Protein AF-A0AB37XQS2-F1 (afdb_monomer)

pLDDT: mean 84.59, std 15.78, range [42.78, 98.38]

InterPro domains:
  IPR036188 FAD/NAD(P)-binding domain superfamily [G3DSA:3.50.50.60] (1-94)

Solvent-accessible surface area (backbone atoms only — not comparable to full-atom values): 6273 Å² total; per-residue (Å²): 134,89,78,72,90,86,63,66,47,75,43,61,53,99,86,71,52,73,80,43,76,44,71,70,86,56,90,56,97,67,82,86,74,58,69,66,60,52,53,50,57,53,53,75,73,49,67,88,85,73,74,76,82,46,63,42,86,69,51,72,48,77,46,97,88,60,36,34,39,36,36,24,43,30,39,51,96,88,73,73,53,79,41,82,44,77,50,76,36,81,75,86,89,132

Sequence (94 aa):
LARFEGEDTKIGDKHGHIYFEEDAEGEGGRPEIDRGELCELIQNKIEPGRIHYGYEFESMETLEDGHVKVNFKYSDDFNHIEQQETEVFDLVIG

Organism: Staphylococcus aureus (NCBI:txid1280)

Radius of gyration: 22.7 Å; Cα contacts (8 Å, |Δi|>4): 102; chains: 1; bounding box: 61×41×44 Å

Structure (mmCIF, N/CA/C/O backbone):
data_AF-A0AB37XQS2-F1
#
_entry.id   AF-A0AB37XQS2-F1
#
loop_
_atom_site.group_PDB
_atom_site.id
_atom_site.type_symbol
_atom_site.label_atom_id
_atom_site.label_alt_id
_atom_site.label_comp_id
_atom_site.label_asym_id
_atom_site.label_entity_id
_atom_site.label_seq_id
_atom_site.pdbx_PDB_ins_code
_atom_site.Cartn_x
_atom_site.Cartn_y
_atom_site.Cartn_z
_atom_site.occupancy
_atom_site.B_iso_or_equiv
_atom_site.auth_seq_id
_atom_site.auth_comp_id
_atom_site.auth_asym_id
_atom_site.auth_atom_id
_atom_site.pdbx_PDB_model_num
ATOM 1 N N . LEU A 1 1 ? 8.818 -26.931 -16.168 1.00 46.88 1 LEU A N 1
ATOM 2 C CA . LEU A 1 1 ? 9.863 -26.217 -15.406 1.00 46.88 1 LEU A CA 1
ATOM 3 C C . LEU A 1 1 ? 9.632 -24.742 -15.663 1.00 46.88 1 LEU A C 1
ATOM 5 O O . LEU A 1 1 ? 9.711 -24.342 -16.816 1.00 46.88 1 LEU A O 1
ATOM 9 N N . ALA A 1 2 ? 9.203 -23.993 -14.653 1.00 42.78 2 ALA A N 1
ATOM 10 C CA . ALA A 1 2 ? 9.106 -22.543 -14.767 1.00 42.78 2 ALA A CA 1
ATOM 11 C C . ALA A 1 2 ? 10.535 -21.976 -14.722 1.00 42.78 2 ALA A C 1
ATOM 13 O O . ALA A 1 2 ? 11.284 -22.343 -13.819 1.00 42.78 2 ALA A O 1
ATOM 14 N N . ARG A 1 3 ? 10.917 -21.158 -15.709 1.00 52.75 3 ARG A N 1
ATOM 15 C CA . ARG A 1 3 ? 12.063 -20.241 -15.596 1.00 52.75 3 ARG A CA 1
ATOM 16 C C . ARG A 1 3 ? 11.509 -18.946 -15.002 1.00 52.75 3 ARG A C 1
ATOM 18 O O . ARG A 1 3 ? 10.448 -18.503 -15.443 1.00 52.75 3 ARG A O 1
ATOM 25 N N . PHE A 1 4 ? 12.162 -18.403 -13.981 1.00 51.56 4 PHE A N 1
ATOM 26 C CA . PHE A 1 4 ? 11.856 -17.058 -13.496 1.00 51.56 4 PHE A CA 1
ATOM 27 C C . PHE A 1 4 ? 12.460 -16.062 -14.498 1.00 51.56 4 PHE A C 1
ATOM 29 O O . PHE A 1 4 ? 13.546 -16.305 -15.021 1.00 51.56 4 PHE A O 1
ATOM 36 N N . GLU A 1 5 ? 11.724 -15.012 -14.854 1.00 49.72 5 GLU A N 1
ATOM 37 C CA . GLU A 1 5 ? 12.180 -14.014 -15.832 1.00 49.72 5 GLU A CA 1
ATOM 38 C C . GLU A 1 5 ? 13.427 -13.270 -15.301 1.00 49.72 5 GLU A C 1
ATOM 40 O O . GLU A 1 5 ? 13.484 -12.946 -14.113 1.00 49.72 5 GLU A O 1
ATOM 45 N N . GLY A 1 6 ? 14.426 -13.036 -16.170 1.00 53.72 6 GLY A N 1
ATOM 46 C CA . GLY A 1 6 ? 15.673 -12.314 -15.854 1.00 53.72 6 GLY A 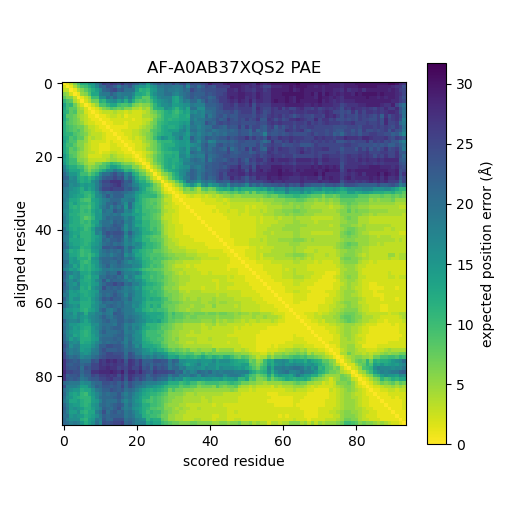CA 1
ATOM 47 C C . GLY A 1 6 ? 16.955 -13.154 -15.692 1.00 53.72 6 GLY A C 1
ATOM 48 O O . GLY A 1 6 ? 17.948 -12.637 -15.185 1.00 53.72 6 GLY A O 1
ATOM 49 N N . GLU A 1 7 ? 16.966 -14.437 -16.073 1.00 56.50 7 GLU A N 1
ATOM 50 C CA . GLU A 1 7 ? 18.163 -15.293 -15.970 1.00 56.50 7 GLU A CA 1
ATOM 51 C C . GLU A 1 7 ? 18.920 -15.435 -17.304 1.00 56.50 7 GLU A C 1
ATOM 53 O O . GLU A 1 7 ? 18.489 -16.170 -18.196 1.00 56.50 7 GLU A O 1
ATOM 58 N N . ASP A 1 8 ? 20.106 -14.825 -17.392 1.00 66.94 8 ASP A N 1
ATOM 59 C CA . ASP A 1 8 ? 21.097 -15.126 -18.432 1.00 66.94 8 ASP A CA 1
ATOM 60 C C . ASP A 1 8 ? 21.631 -16.551 -18.274 1.00 66.94 8 ASP A C 1
ATOM 62 O O . ASP A 1 8 ? 21.941 -17.010 -17.168 1.00 66.94 8 ASP A O 1
ATOM 66 N N . THR A 1 9 ? 21.814 -17.261 -19.387 1.00 76.25 9 THR A N 1
ATOM 67 C CA . THR A 1 9 ? 22.425 -18.596 -19.364 1.00 76.25 9 THR A CA 1
ATOM 68 C C . THR A 1 9 ? 23.790 -18.582 -20.019 1.00 76.25 9 THR A C 1
ATOM 70 O O . THR A 1 9 ? 23.914 -18.354 -21.217 1.00 76.25 9 THR A O 1
ATOM 73 N N . LYS A 1 10 ? 24.825 -18.910 -19.237 1.00 84.81 10 LYS A N 1
ATOM 74 C CA . LYS A 1 10 ? 26.197 -19.069 -19.733 1.00 84.81 10 LYS A CA 1
ATOM 75 C C . LYS A 1 10 ? 26.741 -20.447 -19.371 1.00 84.81 10 LYS A C 1
ATOM 77 O O . LYS A 1 10 ? 26.648 -20.876 -18.223 1.00 84.81 10 LYS A O 1
ATOM 82 N N . ILE A 1 11 ? 27.331 -21.143 -20.341 1.00 88.38 11 ILE A N 1
ATOM 83 C CA . ILE A 1 11 ? 28.050 -22.409 -20.136 1.00 88.38 11 ILE A CA 1
ATOM 84 C C . ILE A 1 11 ? 29.511 -22.175 -20.505 1.00 88.38 11 ILE A C 1
ATOM 86 O O . ILE A 1 11 ? 29.803 -21.785 -21.632 1.00 88.38 11 ILE A O 1
ATOM 90 N N . GLY A 1 12 ? 30.432 -22.448 -19.581 1.00 93.19 12 GLY A N 1
ATOM 91 C CA . GLY A 1 12 ? 31.872 -22.292 -19.797 1.00 93.19 12 GLY A CA 1
ATOM 92 C C . GLY A 1 12 ? 32.715 -23.361 -19.101 1.00 93.19 12 GLY A C 1
ATOM 93 O O . GLY A 1 12 ? 32.199 -24.148 -18.305 1.00 93.19 12 GLY A O 1
ATOM 94 N N . ASP A 1 13 ? 34.015 -23.403 -19.405 1.00 91.81 13 ASP A N 1
ATOM 95 C CA . ASP A 1 13 ? 34.982 -24.216 -18.658 1.00 91.81 13 ASP A CA 1
ATOM 96 C C . ASP A 1 13 ? 35.606 -23.471 -17.464 1.00 91.81 13 ASP A C 1
ATOM 98 O O . ASP A 1 13 ? 35.449 -22.269 -17.253 1.00 91.81 13 ASP A O 1
ATOM 102 N N . LYS A 1 14 ? 36.393 -24.219 -16.684 1.00 88.81 14 LYS A N 1
ATOM 103 C CA . LYS A 1 14 ? 37.165 -23.721 -15.537 1.00 88.81 14 LYS A CA 1
ATOM 104 C C . LYS A 1 14 ? 38.277 -22.722 -15.892 1.00 88.81 14 LYS A C 1
ATOM 106 O O . LYS A 1 14 ? 38.879 -22.159 -14.983 1.00 88.81 14 LYS A O 1
ATOM 111 N N . HIS A 1 15 ? 38.610 -22.566 -17.171 1.00 92.25 15 HIS A N 1
ATOM 112 C CA . HIS A 1 15 ? 39.606 -21.615 -17.661 1.00 92.25 15 HIS A CA 1
ATOM 113 C C . HIS A 1 15 ? 38.958 -20.304 -18.130 1.00 92.25 15 HIS A C 1
ATOM 115 O O . HIS A 1 15 ? 39.673 -19.395 -18.546 1.00 92.25 15 HIS A O 1
ATOM 121 N N . GLY A 1 16 ? 37.629 -20.190 -18.010 1.00 84.12 16 GLY A N 1
ATOM 122 C CA . GLY A 1 16 ? 36.860 -19.010 -18.389 1.00 84.12 16 GLY A CA 1
ATOM 123 C C . GLY A 1 16 ? 36.458 -18.986 -19.863 1.00 84.12 16 GLY A C 1
ATOM 124 O O . GLY A 1 16 ? 35.997 -17.953 -20.338 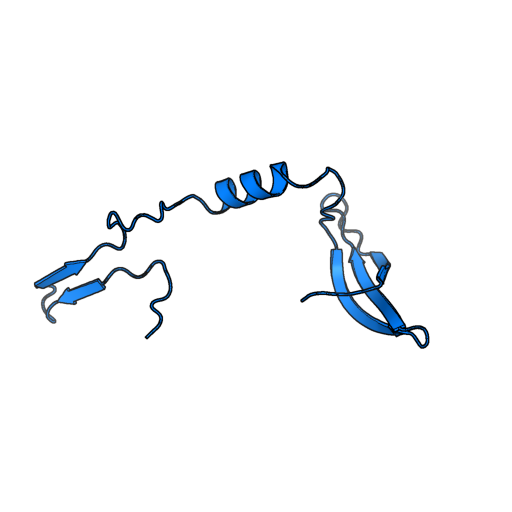1.00 84.12 16 GLY A O 1
ATOM 125 N N . HIS A 1 17 ? 36.624 -20.089 -20.600 1.00 92.38 17 HIS A N 1
ATOM 126 C CA . HIS A 1 17 ? 36.170 -20.169 -21.983 1.00 92.38 17 HIS A CA 1
ATOM 127 C C . HIS A 1 17 ? 34.659 -20.419 -22.020 1.00 92.38 17 HIS A C 1
ATOM 129 O O . HIS A 1 17 ? 34.194 -21.465 -21.565 1.00 92.38 17 HIS A O 1
ATOM 135 N N . ILE A 1 18 ? 33.893 -19.474 -22.568 1.00 89.62 18 ILE A N 1
ATOM 136 C CA . ILE A 1 18 ? 32.441 -19.596 -22.745 1.00 89.62 18 ILE A CA 1
ATOM 137 C C . ILE A 1 18 ? 32.154 -20.392 -24.027 1.00 89.62 18 ILE A C 1
ATOM 139 O O . ILE A 1 18 ? 32.697 -20.101 -25.090 1.00 89.62 18 ILE A O 1
ATOM 143 N N . TYR A 1 19 ? 31.312 -21.418 -23.920 1.00 88.12 19 TYR A N 1
ATOM 144 C CA . TYR A 1 19 ? 30.852 -22.257 -25.034 1.00 88.12 19 TYR A CA 1
ATOM 145 C C . TYR A 1 19 ? 29.415 -21.960 -25.455 1.00 88.12 19 TYR A C 1
ATOM 147 O O . TYR A 1 19 ? 29.033 -22.287 -26.576 1.00 88.12 19 TYR A O 1
ATOM 155 N N . PHE A 1 20 ? 28.616 -21.388 -24.558 1.00 82.19 20 PHE A N 1
ATOM 156 C CA . PHE A 1 20 ? 27.233 -21.020 -24.819 1.00 82.19 20 PHE A CA 1
ATOM 157 C C . PHE A 1 20 ? 26.876 -19.792 -23.995 1.00 82.19 20 PHE A C 1
ATOM 159 O O . PHE A 1 20 ? 27.206 -19.732 -22.810 1.00 82.19 20 PHE A O 1
ATOM 166 N N . GLU A 1 21 ? 26.195 -18.856 -24.631 1.00 80.69 21 GLU A N 1
ATOM 167 C CA . GLU A 1 21 ? 25.649 -17.653 -24.026 1.00 80.69 21 GLU A CA 1
ATOM 168 C C . GLU A 1 21 ? 24.284 -17.423 -24.676 1.00 80.69 21 GLU A C 1
ATOM 170 O O . GLU A 1 21 ? 24.169 -17.386 -25.901 1.00 80.69 21 GLU A O 1
ATOM 175 N N . GLU A 1 22 ? 23.251 -17.384 -23.845 1.00 71.44 22 GLU A N 1
ATOM 176 C CA . GLU A 1 22 ? 21.886 -17.027 -24.210 1.00 71.44 22 GLU A CA 1
ATOM 177 C C . GLU A 1 22 ? 21.508 -15.854 -23.314 1.00 71.44 22 GLU A C 1
ATOM 179 O O . GLU A 1 22 ? 21.306 -16.029 -22.106 1.00 71.44 22 GLU A O 1
ATOM 184 N N . ASP A 1 23 ? 21.492 -14.669 -23.922 1.00 62.16 23 ASP A N 1
ATOM 185 C CA . ASP A 1 23 ? 20.968 -13.457 -23.308 1.00 62.16 23 ASP A CA 1
ATOM 186 C C . ASP A 1 23 ? 19.450 -13.592 -23.173 1.00 62.16 23 ASP A C 1
ATOM 188 O O . ASP A 1 23 ? 18.774 -14.132 -24.058 1.00 62.16 23 ASP A O 1
ATOM 192 N N . ALA A 1 24 ? 18.903 -13.084 -22.072 1.00 59.78 24 ALA A N 1
ATOM 193 C CA . ALA A 1 24 ? 17.457 -13.055 -21.871 1.00 59.78 24 ALA A CA 1
ATOM 194 C C . ALA A 1 24 ? 16.715 -12.196 -22.925 1.00 59.78 24 ALA A C 1
ATOM 196 O O . ALA A 1 24 ? 15.520 -12.399 -23.142 1.00 59.78 24 ALA A O 1
ATOM 197 N N . GLU A 1 25 ? 17.424 -11.307 -23.636 1.00 59.81 25 GLU A N 1
ATOM 198 C CA . GLU A 1 25 ? 16.888 -10.376 -24.642 1.00 59.81 25 GLU A CA 1
ATOM 199 C C . GLU A 1 25 ? 16.587 -11.032 -26.010 1.00 59.81 25 GLU A C 1
ATOM 201 O O . GLU A 1 25 ? 17.026 -10.588 -27.074 1.00 59.81 25 GLU A O 1
ATOM 206 N N . GLY A 1 26 ? 15.820 -12.120 -26.013 1.00 54.66 26 GLY A N 1
ATOM 207 C CA . GLY A 1 26 ? 15.206 -12.639 -27.236 1.00 54.66 26 GLY A CA 1
ATOM 208 C C . GLY A 1 26 ? 13.938 -11.862 -27.613 1.00 54.66 26 GLY A C 1
ATOM 209 O O . GLY A 1 26 ? 13.186 -11.442 -26.739 1.00 54.66 26 GLY A O 1
ATOM 210 N N . GLU A 1 27 ? 13.616 -11.777 -28.915 1.00 52.91 27 GLU A N 1
ATOM 211 C CA . GLU A 1 27 ? 12.292 -11.385 -29.452 1.00 52.91 27 GLU A CA 1
ATOM 212 C 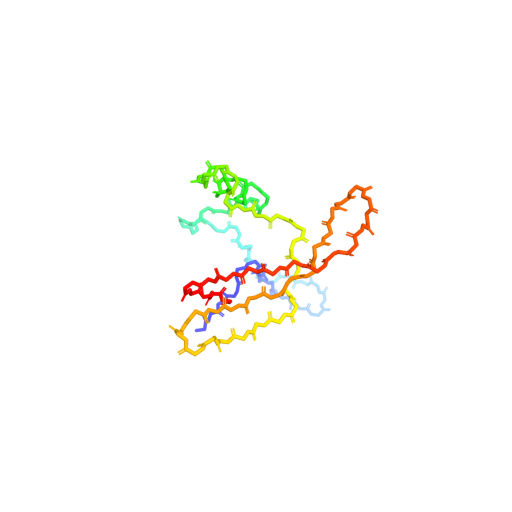C . GLU A 1 27 ? 11.182 -12.405 -29.085 1.00 52.91 27 GLU A C 1
ATOM 214 O O . GLU A 1 27 ? 10.339 -12.790 -29.902 1.00 52.91 27 GLU A O 1
ATOM 219 N N . GLY A 1 28 ? 11.143 -12.893 -27.845 1.00 52.69 28 GLY A N 1
ATOM 220 C CA . GLY A 1 28 ? 9.890 -13.387 -27.300 1.00 52.69 28 GLY A CA 1
ATOM 221 C C . GLY A 1 28 ? 8.904 -12.229 -27.398 1.00 52.69 28 GLY A C 1
ATOM 222 O O . GLY A 1 28 ? 9.226 -11.127 -26.977 1.00 52.69 28 GLY A O 1
ATOM 223 N N . GLY A 1 29 ? 7.722 -12.430 -27.988 1.00 57.19 29 GLY A N 1
ATOM 224 C CA . GLY A 1 29 ? 6.733 -11.364 -28.241 1.00 57.19 29 GLY A CA 1
ATOM 225 C C . GLY A 1 29 ? 6.162 -10.662 -26.993 1.00 57.19 29 GLY A C 1
ATOM 226 O O . GLY A 1 29 ? 5.056 -10.128 -27.045 1.00 57.19 29 GLY A O 1
A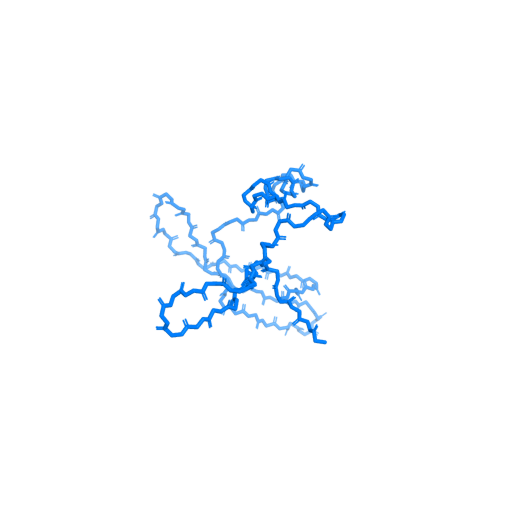TOM 227 N N . ARG A 1 30 ? 6.866 -10.718 -25.862 1.00 62.47 30 ARG A N 1
ATOM 228 C CA . ARG A 1 30 ? 6.615 -10.035 -24.603 1.00 62.47 30 ARG A CA 1
ATOM 229 C C . ARG A 1 30 ? 7.734 -9.007 -24.400 1.00 62.47 30 ARG A C 1
ATOM 231 O O . ARG A 1 30 ? 8.812 -9.395 -23.967 1.00 62.47 30 ARG A O 1
ATOM 238 N N . PRO A 1 31 ? 7.504 -7.737 -24.760 1.00 71.00 31 PRO A N 1
ATOM 239 C CA . PRO A 1 31 ? 8.501 -6.691 -24.577 1.00 71.00 31 PRO A CA 1
ATOM 240 C C . PRO A 1 31 ? 8.799 -6.474 -23.090 1.00 71.00 31 PRO A C 1
ATOM 242 O O . PRO A 1 31 ? 7.885 -6.503 -22.262 1.00 71.00 31 PRO A O 1
ATOM 245 N N . GLU A 1 32 ? 10.067 -6.223 -22.779 1.00 77.69 32 GLU A N 1
ATOM 246 C CA . GLU A 1 32 ? 10.506 -5.780 -21.456 1.00 77.69 32 GLU A CA 1
ATOM 247 C C . GLU A 1 32 ? 10.202 -4.285 -21.256 1.00 77.69 32 GLU A C 1
ATOM 249 O O . GLU A 1 32 ? 10.150 -3.509 -22.213 1.00 77.69 32 GLU A O 1
ATOM 254 N N . ILE A 1 33 ? 9.972 -3.876 -20.007 1.00 84.25 33 ILE A N 1
ATOM 255 C CA . ILE A 1 33 ? 9.698 -2.487 -19.613 1.00 84.25 33 ILE A CA 1
ATOM 256 C C . ILE A 1 33 ? 10.290 -2.228 -18.227 1.00 84.25 33 ILE A C 1
ATOM 258 O O . ILE A 1 33 ? 10.307 -3.127 -17.381 1.00 84.25 33 ILE A O 1
ATOM 262 N N . ASP A 1 34 ? 10.752 -1.001 -17.975 1.00 88.44 34 ASP A N 1
ATOM 263 C CA . ASP A 1 34 ? 11.203 -0.606 -16.642 1.00 88.44 34 ASP A CA 1
ATOM 264 C C . ASP A 1 34 ? 10.068 -0.755 -15.613 1.00 88.44 34 ASP A C 1
ATOM 266 O O . ASP A 1 34 ? 8.905 -0.423 -15.863 1.00 88.44 34 ASP A O 1
ATOM 270 N N . ARG A 1 35 ? 10.400 -1.254 -14.417 1.00 91.19 35 ARG A N 1
ATOM 271 C CA . ARG A 1 35 ? 9.399 -1.488 -13.368 1.00 91.19 35 ARG A CA 1
ATOM 272 C C . ARG A 1 35 ? 8.744 -0.184 -12.911 1.00 91.19 35 ARG A C 1
ATOM 274 O O . ARG A 1 35 ? 7.551 -0.189 -12.614 1.00 91.19 35 ARG A O 1
ATOM 281 N N . GLY A 1 36 ? 9.505 0.905 -12.824 1.00 93.19 36 GLY A N 1
ATOM 282 C CA . GLY A 1 36 ? 8.985 2.228 -12.494 1.00 93.19 36 GLY A CA 1
ATOM 283 C C . GLY A 1 36 ? 8.012 2.720 -13.559 1.00 93.19 36 GLY A C 1
ATOM 284 O O . GLY A 1 36 ? 6.898 3.115 -13.217 1.00 93.19 36 GLY A O 1
ATOM 285 N N . GLU A 1 37 ? 8.385 2.590 -14.832 1.00 94.38 37 GLU A N 1
ATOM 286 C CA . GLU A 1 37 ? 7.532 2.945 -15.974 1.00 94.38 37 GLU A CA 1
ATOM 287 C C . GLU A 1 37 ? 6.223 2.134 -15.996 1.00 94.38 37 GLU A C 1
ATOM 289 O O . GLU A 1 37 ? 5.135 2.694 -16.145 1.00 94.38 37 GLU A O 1
ATOM 294 N N . LEU A 1 38 ? 6.287 0.819 -15.764 1.00 93.25 38 LEU A N 1
ATOM 295 C CA . LEU A 1 38 ? 5.094 -0.025 -15.666 1.00 93.25 38 LEU A CA 1
ATOM 296 C C . LEU A 1 38 ? 4.210 0.359 -14.471 1.00 93.25 38 LEU A C 1
ATOM 298 O O . LEU A 1 38 ? 2.985 0.442 -14.600 1.00 93.25 38 LEU A O 1
ATOM 302 N N . CYS A 1 39 ? 4.813 0.595 -13.303 1.00 94.81 39 CYS A N 1
ATOM 303 C CA . CYS A 1 39 ? 4.088 1.040 -12.117 1.00 94.81 39 CYS A CA 1
ATOM 304 C C . CYS A 1 39 ? 3.394 2.386 -12.356 1.00 94.81 39 CYS A C 1
ATOM 306 O O . CYS A 1 39 ? 2.251 2.550 -11.931 1.00 94.81 39 CYS A O 1
ATOM 308 N N . GLU A 1 40 ? 4.046 3.331 -13.031 1.00 95.25 40 GLU A N 1
ATOM 309 C CA . GLU A 1 40 ? 3.457 4.618 -13.403 1.00 95.25 40 GLU A CA 1
ATOM 310 C C . GLU A 1 40 ? 2.288 4.431 -14.382 1.00 95.25 40 GLU A C 1
ATOM 312 O O . GLU A 1 40 ? 1.206 4.986 -14.177 1.00 95.25 40 GLU A O 1
ATOM 317 N N . LEU A 1 41 ? 2.458 3.586 -15.405 1.00 95.44 41 LEU A N 1
ATOM 318 C CA . LEU A 1 41 ? 1.407 3.279 -16.375 1.00 95.44 41 LEU A CA 1
ATOM 319 C C . LEU A 1 41 ? 0.149 2.716 -15.700 1.00 95.44 41 LEU A C 1
ATOM 321 O O . LEU A 1 41 ? -0.962 3.141 -16.026 1.00 95.44 41 LEU A O 1
ATOM 325 N N . ILE A 1 42 ? 0.314 1.777 -14.763 1.00 95.38 42 ILE A N 1
ATOM 326 C CA . ILE A 1 42 ? -0.794 1.179 -14.006 1.00 95.38 42 ILE A CA 1
ATOM 327 C C . ILE A 1 42 ? -1.452 2.224 -13.100 1.00 95.38 42 ILE A C 1
ATOM 329 O O . ILE A 1 42 ? -2.677 2.350 -13.109 1.00 95.38 42 ILE A O 1
ATOM 333 N N . GLN A 1 43 ? -0.661 3.002 -12.354 1.00 95.12 43 GLN A N 1
ATOM 334 C CA . GLN A 1 43 ? -1.177 4.048 -11.464 1.00 95.12 43 GLN A CA 1
ATOM 335 C C . GLN A 1 43 ? -2.004 5.088 -12.225 1.00 95.12 43 GLN A C 1
ATOM 337 O O . GLN A 1 43 ? -3.086 5.455 -11.777 1.00 95.12 43 GLN A O 1
ATOM 342 N N . ASN A 1 44 ? -1.571 5.475 -13.427 1.00 95.81 44 ASN A N 1
ATOM 343 C CA . ASN A 1 44 ? -2.295 6.408 -14.295 1.00 95.81 44 ASN A CA 1
ATOM 344 C C . ASN A 1 44 ? -3.651 5.876 -14.806 1.00 95.81 44 ASN A C 1
ATOM 346 O O . ASN A 1 44 ? -4.425 6.632 -15.397 1.00 95.81 44 ASN A O 1
ATOM 350 N N . LYS A 1 45 ? -3.958 4.584 -14.623 1.00 97.12 45 LYS A N 1
ATOM 351 C CA . LYS A 1 45 ? -5.267 3.984 -14.946 1.00 97.12 45 LYS A CA 1
ATOM 352 C C . LYS A 1 45 ? -6.202 3.867 -13.748 1.00 97.12 45 LYS A C 1
ATOM 354 O O . LYS A 1 45 ? -7.363 3.508 -13.935 1.00 97.12 45 LYS A O 1
ATOM 359 N N . ILE A 1 46 ? -5.716 4.157 -12.550 1.00 96.69 46 ILE A N 1
ATOM 360 C CA . ILE A 1 46 ? -6.489 4.088 -11.319 1.00 96.69 46 ILE A CA 1
ATOM 361 C C . ILE A 1 46 ? -7.025 5.490 -11.010 1.00 96.69 46 ILE A C 1
ATOM 363 O O . ILE A 1 46 ? -6.354 6.494 -11.241 1.00 96.69 46 ILE A O 1
ATOM 367 N N . GLU A 1 47 ? -8.263 5.574 -10.520 1.00 97.31 47 GLU A N 1
ATOM 368 C CA . GLU A 1 47 ? -8.836 6.859 -10.114 1.00 97.31 47 GLU A CA 1
ATOM 369 C C . GLU A 1 47 ? -7.977 7.510 -9.010 1.00 97.31 47 GLU A C 1
ATOM 371 O O . GLU A 1 47 ? -7.526 6.813 -8.091 1.00 97.31 47 GLU A O 1
ATOM 376 N N . PRO A 1 48 ? -7.756 8.837 -9.052 1.00 94.12 48 PRO A N 1
ATOM 377 C CA . PRO A 1 48 ? -7.026 9.532 -7.999 1.00 94.12 48 PRO A CA 1
ATOM 378 C C . PRO A 1 48 ? -7.631 9.269 -6.616 1.00 94.12 48 PRO A C 1
ATOM 380 O O . PRO A 1 48 ? -8.851 9.263 -6.454 1.00 94.12 48 PRO A O 1
ATOM 383 N N . GLY A 1 49 ? -6.772 9.070 -5.615 1.00 92.62 49 GLY A N 1
ATOM 384 C CA . GLY A 1 49 ? -7.198 8.820 -4.236 1.00 92.62 49 GLY A CA 1
ATOM 385 C C . GLY A 1 49 ? -7.691 7.399 -3.950 1.00 92.62 49 GLY A C 1
ATOM 386 O O . GLY A 1 49 ? -8.297 7.197 -2.911 1.00 92.62 49 GLY A O 1
ATOM 387 N N . ARG A 1 50 ? -7.465 6.421 -4.842 1.00 95.25 50 ARG A N 1
ATOM 388 C CA . ARG A 1 50 ? -7.718 4.990 -4.557 1.00 95.25 50 ARG A CA 1
ATOM 389 C C . ARG A 1 50 ? -6.512 4.245 -3.991 1.00 95.25 50 ARG A C 1
ATOM 391 O O . ARG A 1 50 ? -6.674 3.167 -3.433 1.00 95.25 50 ARG A O 1
ATOM 398 N N . ILE A 1 51 ? -5.312 4.792 -4.175 1.00 94.12 51 ILE A N 1
ATOM 399 C CA . ILE A 1 51 ? -4.076 4.265 -3.596 1.00 94.12 51 ILE A CA 1
ATOM 400 C C . ILE A 1 51 ? -3.702 5.176 -2.434 1.00 94.12 51 ILE A C 1
ATOM 402 O O . ILE A 1 51 ? -3.496 6.375 -2.630 1.00 94.12 51 ILE A O 1
ATOM 406 N N . HIS A 1 52 ? -3.610 4.594 -1.243 1.00 92.50 52 HIS A N 1
ATOM 407 C CA . HIS A 1 52 ? -3.232 5.287 -0.021 1.00 92.50 52 HIS A CA 1
ATOM 408 C C . HIS A 1 52 ? -1.852 4.795 0.412 1.00 92.50 52 HIS A C 1
ATOM 410 O O . HIS A 1 52 ? -1.685 3.648 0.819 1.00 92.50 52 HIS A O 1
ATOM 416 N N . TYR A 1 53 ? -0.850 5.659 0.275 1.00 91.75 53 TYR A N 1
ATOM 417 C CA . TYR A 1 53 ? 0.500 5.400 0.772 1.00 91.75 53 TYR A CA 1
ATOM 418 C C . TYR A 1 53 ? 0.602 5.734 2.263 1.00 91.75 53 TYR A C 1
ATOM 420 O O . TYR A 1 53 ? -0.252 6.434 2.806 1.00 91.75 53 TYR A O 1
ATOM 428 N N . GLY A 1 54 ? 1.649 5.231 2.917 1.00 91.75 54 GLY A N 1
ATOM 429 C CA . GLY A 1 54 ? 1.893 5.459 4.343 1.00 91.75 54 GLY A CA 1
ATOM 430 C C . GLY A 1 54 ? 1.123 4.528 5.281 1.00 91.75 54 GLY A C 1
ATOM 431 O O . GLY A 1 54 ? 1.323 4.628 6.481 1.00 91.75 54 GLY A O 1
ATOM 432 N N . TYR A 1 55 ? 0.286 3.619 4.765 1.00 93.88 55 TYR A N 1
ATOM 433 C CA . TYR A 1 55 ? -0.458 2.627 5.550 1.00 93.88 55 TYR A CA 1
ATOM 434 C C . TYR A 1 55 ? 0.278 1.280 5.561 1.00 93.88 55 TYR A C 1
ATOM 436 O O . TYR A 1 55 ? 0.241 0.528 4.587 1.00 93.88 55 TYR A O 1
ATOM 444 N N . GLU A 1 56 ? 0.936 0.957 6.670 1.00 94.00 56 GLU A N 1
ATOM 445 C CA . GLU A 1 56 ? 1.524 -0.359 6.922 1.00 94.00 56 GLU A CA 1
ATOM 446 C C . GLU A 1 56 ? 0.504 -1.248 7.642 1.00 94.00 56 GLU A C 1
ATOM 448 O O . GLU A 1 56 ? -0.029 -0.879 8.687 1.00 94.00 56 GLU A O 1
ATOM 453 N N . PHE A 1 57 ? 0.218 -2.428 7.091 1.00 95.88 57 PHE A N 1
ATOM 454 C CA . PHE A 1 57 ? -0.688 -3.391 7.718 1.00 95.88 57 PHE A CA 1
ATOM 455 C C . PHE A 1 57 ? -0.141 -3.870 9.070 1.00 95.88 57 PHE A C 1
ATOM 457 O O . PHE A 1 57 ? 0.993 -4.339 9.151 1.00 95.88 57 PHE A O 1
ATOM 464 N N . GLU A 1 58 ? -0.969 -3.827 10.115 1.00 96.38 58 GLU A N 1
ATOM 465 C CA . GLU A 1 58 ? -0.602 -4.314 11.447 1.00 96.38 58 GLU A CA 1
ATOM 466 C C . GLU 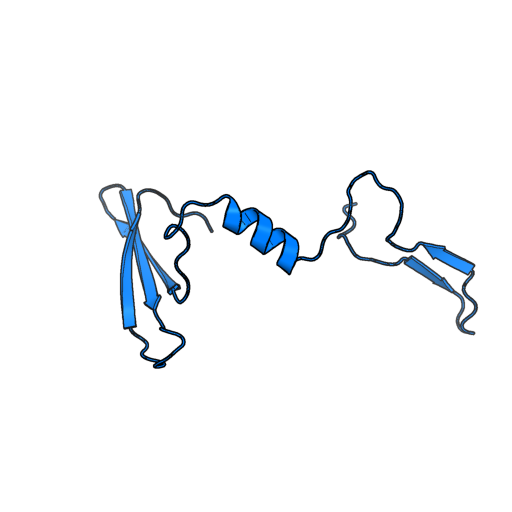A 1 58 ? -1.384 -5.573 11.839 1.00 96.38 58 GLU A C 1
ATOM 468 O O . GLU A 1 58 ? -0.804 -6.564 12.285 1.00 96.38 58 GLU A O 1
ATOM 473 N N . SER A 1 59 ? -2.710 -5.549 11.698 1.00 97.38 59 SER A N 1
ATOM 474 C CA . SER A 1 59 ? -3.571 -6.682 12.049 1.00 97.38 59 SER A CA 1
ATOM 475 C C . SER A 1 59 ? -4.946 -6.573 11.398 1.00 97.38 59 SER A C 1
ATOM 477 O O . SER A 1 59 ? -5.352 -5.503 10.951 1.00 97.38 59 SER A 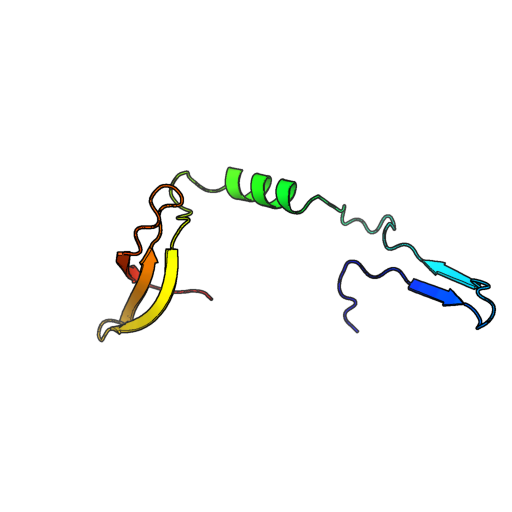O 1
ATOM 479 N N . MET A 1 60 ? -5.695 -7.677 11.377 1.00 97.75 60 MET A N 1
ATOM 480 C CA . MET A 1 60 ? -7.110 -7.659 11.011 1.00 97.75 60 MET A CA 1
ATOM 481 C C . MET A 1 60 ? -7.930 -8.634 11.850 1.00 97.75 60 MET A C 1
ATOM 483 O O . MET A 1 60 ? -7.419 -9.659 12.304 1.00 97.75 60 MET A O 1
ATOM 487 N N . GLU A 1 61 ? -9.213 -8.324 12.010 1.00 97.88 61 GLU A N 1
ATOM 488 C CA . GLU A 1 61 ? -10.213 -9.181 12.641 1.00 97.88 61 GLU A CA 1
ATOM 489 C C . GLU A 1 61 ? -11.493 -9.222 11.793 1.00 97.88 61 GLU A C 1
ATOM 491 O O . GLU A 1 61 ? -11.962 -8.196 11.299 1.00 97.88 61 GLU A O 1
ATOM 496 N N . THR A 1 62 ? -12.066 -10.413 11.608 1.00 97.88 62 THR A N 1
ATOM 497 C CA . THR A 1 62 ? -13.395 -10.561 10.998 1.00 97.88 62 THR A CA 1
ATOM 498 C C . THR A 1 62 ? -14.457 -10.329 12.069 1.00 97.88 62 THR A C 1
ATOM 500 O O . THR A 1 62 ? -14.443 -10.980 13.113 1.00 97.88 62 THR A O 1
ATOM 503 N N . LEU A 1 63 ? -15.369 -9.399 11.806 1.00 97.75 63 LEU A N 1
ATOM 504 C CA . LEU A 1 63 ? -16.484 -9.042 12.672 1.00 97.75 63 LEU A CA 1
ATOM 505 C C . LEU A 1 63 ? -17.626 -10.063 12.547 1.00 97.75 63 LEU A C 1
ATOM 507 O O . LEU A 1 63 ? -17.704 -10.830 11.587 1.00 97.75 63 LEU A O 1
ATOM 511 N N . GLU A 1 64 ? -18.543 -10.063 13.518 1.00 97.38 64 GLU A N 1
ATOM 512 C CA . GLU A 1 64 ? -19.679 -11.002 13.554 1.00 97.38 64 GLU A CA 1
ATOM 513 C C . GLU A 1 64 ? -20.606 -10.886 12.333 1.00 97.38 64 GLU A C 1
ATOM 515 O O . GLU A 1 64 ? -21.238 -11.865 11.937 1.00 97.38 64 GLU A O 1
ATOM 520 N N . ASP A 1 65 ? -20.679 -9.700 11.729 1.00 96.50 65 ASP A N 1
ATOM 521 C CA . ASP A 1 65 ? -21.490 -9.411 10.546 1.00 96.50 65 ASP A CA 1
ATOM 522 C C . ASP A 1 65 ? -20.781 -9.733 9.216 1.00 96.50 65 ASP A C 1
ATOM 524 O O . ASP A 1 65 ? -21.370 -9.564 8.149 1.00 96.50 65 ASP A O 1
ATOM 528 N N . GLY A 1 66 ? -19.548 -10.248 9.276 1.00 95.75 66 GLY A N 1
ATOM 529 C CA . GLY A 1 66 ? -18.766 -10.686 8.124 1.00 95.75 66 GLY A CA 1
ATOM 530 C C . GLY A 1 66 ? -17.821 -9.636 7.541 1.00 95.75 66 GLY A C 1
ATOM 531 O O . GLY A 1 66 ? -17.002 -10.000 6.698 1.00 95.75 66 GLY A O 1
ATOM 532 N N . HIS A 1 67 ? -17.869 -8.379 7.993 1.00 98.31 67 HIS A N 1
ATOM 533 C CA . HIS A 1 67 ? -16.879 -7.382 7.581 1.00 98.31 67 HIS A CA 1
ATOM 534 C C . HIS A 1 67 ? -15.512 -7.668 8.213 1.00 98.31 67 HIS A C 1
ATOM 536 O O . HIS A 1 67 ? -15.395 -8.346 9.235 1.00 98.31 67 HIS A O 1
ATOM 542 N N . VAL A 1 68 ? -14.457 -7.115 7.627 1.00 98.38 68 VAL A N 1
ATOM 543 C CA . VAL A 1 68 ? -13.084 -7.231 8.113 1.00 98.38 68 VAL A CA 1
ATOM 544 C C . VAL A 1 68 ? -12.611 -5.867 8.580 1.00 98.38 68 VAL A C 1
ATOM 546 O O . VAL A 1 68 ? -12.488 -4.934 7.790 1.00 98.38 68 VAL A O 1
ATOM 549 N N . LYS A 1 69 ? -12.323 -5.755 9.872 1.00 98.38 69 LYS A N 1
ATOM 550 C CA . LYS A 1 69 ? -11.682 -4.579 10.448 1.00 98.38 69 LYS A CA 1
ATOM 551 C C . LYS A 1 69 ? -10.171 -4.745 10.350 1.00 98.38 69 LYS A C 1
ATOM 553 O O . LYS A 1 69 ? -9.632 -5.745 10.819 1.00 98.38 69 LYS A O 1
ATOM 558 N N . VAL A 1 70 ? -9.498 -3.772 9.751 1.00 98.31 70 VAL A N 1
ATOM 559 C CA . VAL A 1 70 ? -8.053 -3.769 9.516 1.00 98.31 70 VAL A CA 1
ATOM 560 C C . VAL A 1 70 ? -7.431 -2.598 10.264 1.00 98.31 70 VAL A C 1
ATOM 562 O O . VAL A 1 70 ? -7.910 -1.470 10.165 1.00 98.31 70 VAL A O 1
ATOM 565 N N . ASN A 1 71 ? -6.372 -2.878 11.017 1.00 97.69 71 ASN A N 1
ATOM 566 C CA . ASN A 1 71 ? -5.569 -1.881 11.709 1.00 97.69 71 ASN A CA 1
ATOM 567 C C . ASN A 1 71 ? -4.274 -1.654 10.926 1.00 97.69 71 ASN A C 1
ATOM 569 O O . ASN A 1 71 ? -3.590 -2.614 10.550 1.00 97.69 71 ASN A O 1
ATOM 573 N N . PHE A 1 72 ? -3.935 -0.387 10.724 1.00 96.44 72 PHE A N 1
ATOM 574 C CA . PHE A 1 72 ? -2.723 0.052 10.054 1.00 96.44 72 PHE A CA 1
ATOM 575 C C . PHE A 1 72 ? -1.896 0.938 10.980 1.00 96.44 72 PHE A C 1
ATOM 577 O O . PHE A 1 72 ? -2.439 1.717 11.767 1.00 96.44 72 PHE A O 1
ATOM 584 N N . LYS A 1 73 ? -0.577 0.881 10.818 1.00 94.69 73 LYS A N 1
ATOM 585 C CA . LYS A 1 73 ? 0.301 1.976 11.218 1.00 94.69 73 LYS A CA 1
ATOM 586 C C . LYS A 1 73 ? 0.361 2.962 10.067 1.00 94.69 73 LYS A C 1
ATOM 588 O O . LYS A 1 73 ? 0.765 2.602 8.965 1.00 94.69 73 LYS A O 1
ATOM 593 N N . TYR A 1 74 ? -0.057 4.189 10.323 1.00 91.69 74 TYR A N 1
ATOM 594 C CA . TYR A 1 74 ? 0.013 5.277 9.368 1.00 91.69 74 TYR A CA 1
ATOM 595 C C . TYR A 1 74 ? 1.209 6.176 9.670 1.00 91.69 74 TYR A C 1
ATOM 597 O O . TYR A 1 74 ? 1.385 6.613 10.809 1.00 91.69 74 TYR A O 1
ATOM 605 N N . SER A 1 75 ? 2.005 6.480 8.649 1.00 88.94 75 SER A N 1
ATOM 606 C CA . SER A 1 75 ? 3.064 7.483 8.718 1.00 88.94 75 SER A CA 1
ATOM 607 C C . SER A 1 75 ? 2.937 8.445 7.547 1.00 88.94 75 SER A C 1
ATOM 609 O O . SER A 1 75 ? 2.856 8.021 6.394 1.00 88.94 75 SER A O 1
ATOM 611 N N . ASP A 1 76 ? 2.935 9.747 7.844 1.00 83.25 76 ASP A N 1
ATOM 612 C CA . ASP A 1 76 ? 3.207 10.748 6.819 1.00 83.25 76 ASP A CA 1
ATOM 613 C C . ASP A 1 76 ? 4.734 10.885 6.660 1.00 83.25 76 ASP A C 1
ATOM 615 O O . ASP A 1 76 ? 5.474 11.019 7.644 1.00 83.25 76 ASP A O 1
ATOM 619 N N . ASP A 1 77 ? 5.212 10.829 5.413 1.00 70.19 77 ASP A N 1
ATOM 620 C CA . ASP A 1 77 ? 6.642 10.884 5.072 1.00 70.19 77 ASP A CA 1
ATOM 621 C C . ASP A 1 77 ? 7.330 12.192 5.520 1.00 70.19 77 ASP A C 1
ATOM 623 O O . ASP A 1 77 ? 8.555 12.304 5.470 1.00 70.19 77 ASP A O 1
ATOM 627 N N . PHE A 1 78 ? 6.566 13.206 5.940 1.00 68.44 78 PHE A N 1
ATOM 628 C CA . PHE A 1 78 ? 7.063 14.544 6.249 1.00 68.44 78 PHE A CA 1
ATOM 629 C C . PHE A 1 78 ? 7.337 14.776 7.739 1.00 68.44 78 PHE A C 1
ATOM 631 O O . PHE A 1 78 ? 8.235 15.551 8.070 1.00 68.44 78 PHE A O 1
ATOM 638 N N . ASN A 1 79 ? 6.594 14.132 8.640 1.00 62.69 79 ASN A N 1
ATOM 639 C CA . ASN A 1 79 ? 6.603 14.432 10.071 1.00 62.69 79 ASN A CA 1
ATOM 640 C C . ASN A 1 79 ? 6.928 13.220 10.956 1.00 62.69 79 ASN A C 1
ATOM 642 O O . ASN A 1 79 ? 7.072 13.405 12.165 1.00 62.69 79 ASN A O 1
ATOM 646 N N . HIS A 1 80 ? 7.058 12.006 10.393 1.00 64.75 80 HIS A N 1
ATOM 647 C CA . HIS A 1 80 ? 7.330 10.763 11.140 1.00 64.75 80 HIS A CA 1
ATOM 648 C C . HIS A 1 80 ? 6.422 10.577 12.367 1.00 64.75 80 HIS A C 1
ATOM 650 O O . HIS A 1 80 ? 6.847 10.105 13.423 1.00 64.75 80 HIS A O 1
ATOM 656 N N . ILE A 1 81 ? 5.158 10.978 12.244 1.00 67.25 81 ILE A N 1
ATOM 657 C CA . ILE A 1 81 ? 4.157 10.732 13.277 1.00 67.25 81 ILE A CA 1
ATOM 658 C C . ILE A 1 81 ? 3.518 9.390 12.943 1.00 67.25 81 ILE A C 1
ATOM 660 O O . ILE A 1 81 ? 2.744 9.296 11.994 1.00 67.25 81 ILE A O 1
ATOM 664 N N . GLU A 1 82 ? 3.862 8.361 13.713 1.00 77.31 82 GLU A N 1
ATOM 665 C CA . GLU A 1 82 ? 3.172 7.074 13.655 1.00 77.31 82 GLU A CA 1
ATOM 666 C C . GLU A 1 82 ? 1.819 7.192 14.361 1.00 77.31 82 GLU A C 1
ATOM 668 O O . GLU A 1 82 ? 1.741 7.510 15.551 1.00 77.31 82 GLU A O 1
ATOM 673 N N . GLN A 1 83 ? 0.748 6.959 13.611 1.00 85.75 83 GLN A N 1
ATOM 674 C CA . GLN A 1 83 ? -0.624 6.942 14.105 1.00 85.75 83 GLN A CA 1
ATOM 675 C C . GLN A 1 83 ? -1.233 5.573 13.836 1.00 85.75 83 GLN A C 1
ATOM 677 O O . GLN A 1 83 ? -0.883 4.906 12.866 1.00 85.75 83 GLN A O 1
ATOM 682 N N . GLN A 1 84 ? -2.141 5.144 14.703 1.00 91.25 84 GLN A N 1
ATOM 683 C CA . GLN A 1 84 ? -2.914 3.939 14.454 1.00 91.25 84 GLN A CA 1
ATOM 684 C C . GLN A 1 84 ? -4.179 4.331 13.694 1.00 91.25 84 GLN A C 1
ATOM 686 O O . GLN A 1 84 ? -4.990 5.098 14.210 1.00 91.25 84 GLN A O 1
ATOM 691 N N . GLU A 1 85 ? -4.341 3.783 12.497 1.00 94.56 85 GLU A N 1
ATOM 692 C CA . GLU A 1 85 ? -5.528 3.964 11.665 1.00 94.56 85 GLU A CA 1
ATOM 693 C C . GLU A 1 85 ? -6.314 2.656 11.593 1.00 94.56 85 GLU A C 1
ATOM 695 O O . GLU A 1 85 ? -5.764 1.556 11.704 1.00 94.56 85 GLU A O 1
ATOM 700 N N . THR A 1 86 ? -7.633 2.754 11.468 1.00 97.00 86 THR A N 1
ATOM 701 C CA . THR A 1 86 ? -8.513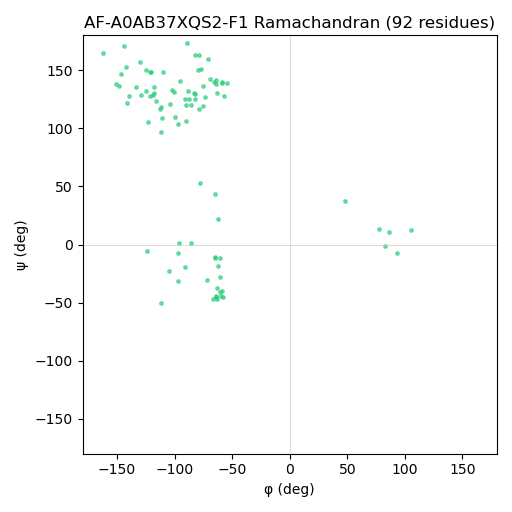 1.583 11.434 1.00 97.00 86 THR A CA 1
ATOM 702 C C . THR A 1 86 ? -9.600 1.770 10.397 1.00 97.00 86 THR A C 1
ATOM 704 O O . THR A 1 86 ? -10.352 2.741 10.449 1.00 97.00 86 THR A O 1
ATOM 707 N N . GLU A 1 87 ? -9.734 0.789 9.513 1.00 97.56 87 GLU A N 1
ATOM 708 C CA . GLU A 1 87 ? -10.744 0.776 8.457 1.00 97.56 87 GLU A CA 1
ATOM 709 C C . GLU A 1 87 ? -11.507 -0.552 8.439 1.00 97.56 87 GLU A C 1
ATOM 711 O O . GLU A 1 87 ? -11.035 -1.570 8.947 1.00 97.56 87 GLU A O 1
ATOM 716 N N . VAL A 1 88 ? -12.718 -0.538 7.880 1.00 98.12 88 VAL A N 1
ATOM 717 C CA . VAL A 1 88 ? -13.593 -1.713 7.776 1.00 98.12 88 VAL A CA 1
ATOM 718 C C . VAL A 1 88 ? -13.903 -1.969 6.307 1.00 98.12 88 VAL A C 1
ATOM 720 O O . VAL A 1 88 ? -14.359 -1.070 5.604 1.00 98.12 88 VAL A O 1
ATOM 723 N N . PHE A 1 89 ? -13.676 -3.202 5.863 1.00 98.19 89 PHE A N 1
ATOM 724 C CA . PHE A 1 89 ? -13.843 -3.636 4.479 1.00 98.19 89 PHE A CA 1
ATOM 725 C C . PHE A 1 89 ? -14.784 -4.835 4.388 1.00 98.19 89 PHE A C 1
ATOM 727 O O . PHE A 1 89 ? -14.806 -5.687 5.272 1.00 98.19 89 PHE A O 1
ATOM 734 N N . ASP A 1 90 ? -15.499 -4.957 3.273 1.00 98.31 90 ASP A N 1
ATOM 735 C CA . ASP A 1 90 ? -16.288 -6.158 2.969 1.00 98.31 90 ASP A CA 1
ATOM 736 C C . ASP A 1 90 ? -15.396 -7.362 2.608 1.00 98.31 90 ASP A C 1
ATOM 738 O O . ASP A 1 90 ? -15.758 -8.515 2.836 1.00 98.31 90 ASP A O 1
ATOM 742 N N . LEU A 1 91 ? -14.225 -7.102 2.012 1.00 97.19 91 LEU A N 1
ATOM 743 C CA . LEU A 1 91 ? -13.272 -8.110 1.546 1.00 97.19 91 LEU A CA 1
ATOM 744 C C . LEU A 1 91 ? -11.845 -7.554 1.589 1.00 97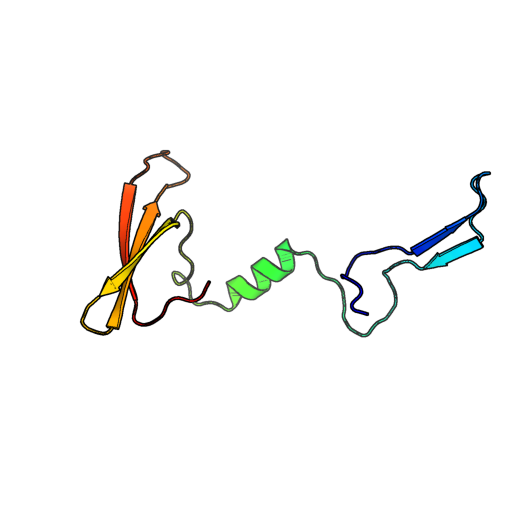.19 91 LEU A C 1
ATOM 746 O O . LEU A 1 91 ? -11.600 -6.434 1.146 1.00 97.19 91 LEU A O 1
ATOM 750 N N . VAL A 1 92 ? -10.899 -8.376 2.046 1.00 97.12 92 VAL A N 1
ATOM 751 C CA . VAL A 1 92 ? -9.461 -8.075 2.040 1.00 97.12 92 VAL A CA 1
ATOM 752 C C . VAL A 1 92 ? -8.737 -9.096 1.163 1.00 97.12 92 VAL A C 1
ATOM 754 O O . VAL A 1 92 ? -9.016 -10.293 1.240 1.00 97.12 92 VAL A O 1
ATOM 757 N N . ILE A 1 93 ? -7.817 -8.617 0.323 1.00 96.44 93 ILE A N 1
ATOM 758 C CA . ILE A 1 93 ? -6.972 -9.431 -0.562 1.00 96.44 93 ILE A CA 1
ATOM 759 C C . ILE A 1 93 ? -5.513 -9.179 -0.166 1.00 96.44 93 ILE A C 1
ATOM 761 O O . ILE A 1 93 ? -5.113 -8.020 -0.064 1.00 96.44 93 ILE A O 1
ATOM 765 N N . GLY A 1 94 ? -4.752 -10.253 0.066 1.00 89.56 94 GLY A N 1
ATOM 766 C CA . GLY A 1 94 ? -3.329 -10.227 0.429 1.00 89.56 94 GLY A CA 1
ATOM 767 C C . GLY A 1 94 ? -2.460 -11.025 -0.528 1.00 89.56 94 GLY A C 1
ATOM 768 O O . GLY A 1 94 ? -3.021 -11.870 -1.266 1.00 89.56 94 GLY A O 1
#

Nearest PDB structures (foldseek):
  6rwr-assembly1_A-2  TM=8.594E-01  e=1.776E+00  Bos taurus
  3uev-assembly1_A  TM=8.549E-01  e=2.512E+00  Bos taurus
  6j7m-assembly2_N  TM=7.074E-01  e=2.371E+00  Pseudomonas aeruginosa PAO1
  5jql-assembly1_E  TM=2.312E-01  e=8.382E-01  Saccharomyces cerevisiae S288C
  4uje-assembly1_Co  TM=1.712E-01  e=3.988E+00  Oryctolagus cuniculus

Foldseek 3Di:
DDDDQPDWDWDADPVPHTPDTDDSPDPPVDDDDDPVVVVVVVVVPDPPPPDDPQWAWDDWDQDPVGKIKTWTFGADPPPRDTDIDIDIGNDDDD

Secondary structure (DSSP, 8-state):
-PPPTT--EEEE-TTS-EEEEE-S----SS----HHHHHHHHHTT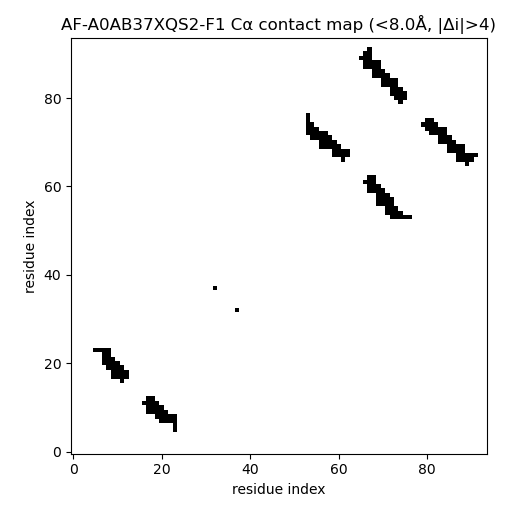SPTTSS-TTEEEEEEEE-TTS-EEEEEEEE-TTT--EEEEEEEES----

Mean predicted aligned error: 11.67 Å